Protein AF-A0A937ATF7-F1 (afdb_monomer_lite)

Radius of gyration: 19.91 Å; chains: 1; bounding box: 55×25×38 Å

pLDDT: mean 93.32, std 6.05, range [55.94, 97.88]

Foldseek 3Di:
DDDDDDDDDDDPVDDDPVVVVVDCPPPDDDDPVLVVLQVVLVVVCVVVVHDPVPDDCVSRDDPPHD

Sequence (66 aa):
MSFELPPEQAGAAAWYGPEISKRSDWMVPLAAADVAEVEKAARALVERNVDIAAITARDFPLPTLR

Secondary structure (DSSP, 8-state):
-PPPPPPPP-STT---HHHHTT--TT--PPPHHHHHHHHHHHHHHHHTT--GGG--TTTS--SS--

Structure (mmCIF, N/CA/C/O backbone):
data_AF-A0A937ATF7-F1
#
_entry.id   AF-A0A937ATF7-F1
#
loop_
_atom_site.group_PDB
_atom_site.id
_atom_site.type_symbol
_atom_site.label_atom_id
_atom_site.label_alt_id
_atom_site.label_comp_id
_atom_site.label_asym_id
_atom_site.label_entity_id
_atom_site.label_seq_id
_atom_site.pdbx_PDB_ins_code
_atom_site.Cartn_x
_atom_site.Cartn_y
_atom_site.Cartn_z
_atom_site.occupancy
_atom_site.B_iso_or_equiv
_atom_site.auth_seq_id
_atom_site.auth_comp_id
_atom_site.auth_asym_id
_atom_site.auth_atom_id
_atom_site.pdbx_PDB_model_num
ATOM 1 N N . MET A 1 1 ? 40.654 -14.473 -6.434 1.00 55.94 1 MET A N 1
ATOM 2 C CA . MET A 1 1 ? 39.373 -15.202 -6.484 1.00 55.94 1 MET A CA 1
ATOM 3 C C . MET A 1 1 ? 38.403 -14.342 -7.267 1.00 55.94 1 MET A C 1
ATOM 5 O O . MET A 1 1 ? 38.201 -13.201 -6.877 1.00 55.94 1 MET A O 1
ATOM 9 N N . SER A 1 2 ? 37.906 -14.827 -8.400 1.00 75.81 2 SER A N 1
ATOM 10 C CA . SER A 1 2 ? 36.835 -14.170 -9.152 1.00 75.81 2 SER A CA 1
ATOM 11 C C . SER A 1 2 ? 35.501 -14.524 -8.499 1.00 75.81 2 SER A C 1
ATOM 13 O O . SER A 1 2 ? 35.225 -15.699 -8.272 1.00 75.81 2 SER A O 1
ATOM 15 N N . PHE A 1 3 ? 34.715 -13.509 -8.145 1.00 81.94 3 PHE A N 1
ATOM 16 C CA . PHE A 1 3 ? 33.356 -13.688 -7.643 1.00 81.94 3 PHE A CA 1
ATOM 17 C C . PHE A 1 3 ? 32.416 -13.632 -8.845 1.00 81.94 3 PHE A C 1
ATOM 19 O O . PHE A 1 3 ? 32.414 -12.639 -9.572 1.00 81.94 3 PHE A O 1
ATOM 26 N N . GLU A 1 4 ? 31.677 -14.708 -9.087 1.00 88.75 4 GLU A N 1
ATOM 27 C CA . GLU A 1 4 ? 30.688 -14.750 -10.160 1.00 88.75 4 GLU A CA 1
ATOM 28 C C . GLU A 1 4 ? 29.387 -14.134 -9.642 1.00 88.75 4 GLU A C 1
ATOM 30 O O . GLU A 1 4 ? 28.908 -14.484 -8.560 1.00 88.75 4 GLU A O 1
ATOM 35 N N . LEU A 1 5 ? 28.856 -13.153 -10.371 1.00 90.12 5 LEU A N 1
ATOM 36 C CA . LEU A 1 5 ? 27.599 -12.514 -10.004 1.00 90.12 5 LEU A CA 1
ATOM 37 C C . LEU A 1 5 ? 26.417 -13.396 -10.428 1.00 90.12 5 LEU A C 1
ATOM 39 O O . LEU A 1 5 ? 26.513 -14.106 -11.433 1.00 90.12 5 LEU A O 1
ATOM 43 N N . PRO A 1 6 ? 25.286 -13.330 -9.706 1.00 91.00 6 PRO A N 1
ATOM 44 C CA . PRO A 1 6 ? 24.035 -13.894 -10.186 1.00 91.00 6 PRO A CA 1
ATOM 45 C C . PRO A 1 6 ? 23.650 -13.323 -11.562 1.00 91.00 6 PRO A C 1
ATOM 47 O O . PRO A 1 6 ? 24.060 -12.207 -11.897 1.00 91.00 6 PRO A O 1
ATOM 50 N N . PRO A 1 7 ? 22.830 -14.047 -12.345 1.00 92.69 7 PRO A N 1
ATOM 51 C CA . PRO A 1 7 ? 22.295 -13.538 -13.601 1.00 92.69 7 PRO A CA 1
ATOM 52 C C . PRO A 1 7 ? 21.559 -12.207 -13.423 1.00 92.69 7 PRO A C 1
ATOM 54 O O . PRO A 1 7 ? 20.971 -11.937 -12.374 1.00 92.69 7 PRO A O 1
ATOM 57 N N . GLU A 1 8 ? 21.556 -11.399 -14.479 1.00 93.25 8 GLU A N 1
ATOM 58 C CA . GLU A 1 8 ? 20.825 -10.136 -14.508 1.00 93.25 8 GLU A CA 1
ATOM 59 C C . GLU A 1 8 ? 19.319 -10.347 -14.285 1.00 93.25 8 GLU A C 1
ATOM 61 O O . GLU A 1 8 ? 18.702 -11.270 -14.826 1.00 93.25 8 GLU A O 1
ATOM 66 N N . GLN A 1 9 ? 18.709 -9.464 -13.492 1.00 94.31 9 GLN A N 1
ATOM 67 C CA . GLN A 1 9 ? 17.278 -9.490 -13.229 1.00 94.31 9 GLN A CA 1
ATOM 68 C C . GLN A 1 9 ? 16.529 -8.662 -14.276 1.00 94.31 9 GLN A C 1
ATOM 70 O O . GLN A 1 9 ? 16.709 -7.454 -14.353 1.00 94.31 9 GLN A O 1
ATOM 75 N N . ALA A 1 10 ? 15.639 -9.308 -15.030 1.00 92.69 10 ALA A N 1
ATOM 76 C CA . ALA A 1 10 ? 14.864 -8.671 -16.104 1.00 92.69 10 ALA A CA 1
ATOM 77 C C . ALA A 1 10 ? 13.348 -8.570 -15.818 1.00 92.69 10 ALA A C 1
ATOM 79 O O . ALA A 1 10 ? 12.571 -8.164 -16.679 1.00 92.69 10 ALA A O 1
ATOM 80 N N . GLY A 1 11 ? 12.893 -8.996 -14.633 1.00 92.00 11 GLY A N 1
ATOM 81 C CA . GLY A 1 11 ? 11.472 -8.975 -14.258 1.00 92.00 11 GLY A CA 1
ATOM 82 C C . GLY A 1 11 ? 10.961 -7.579 -13.881 1.00 92.00 11 GLY A C 1
ATOM 83 O O . GLY A 1 11 ? 11.743 -6.655 -13.711 1.00 92.00 11 GLY A O 1
ATOM 84 N N . ALA A 1 12 ? 9.652 -7.439 -13.641 1.00 90.94 12 ALA A N 1
ATOM 85 C CA . ALA A 1 12 ? 9.012 -6.153 -13.305 1.00 90.94 12 ALA A CA 1
ATOM 86 C C . ALA A 1 12 ? 9.606 -5.431 -12.073 1.00 90.94 12 ALA A C 1
ATOM 88 O O . ALA A 1 12 ? 9.459 -4.220 -11.932 1.00 90.94 12 ALA A O 1
ATOM 89 N N . ALA A 1 13 ? 10.280 -6.168 -11.186 1.00 91.31 13 ALA A N 1
ATOM 90 C CA . ALA A 1 13 ? 10.991 -5.612 -10.037 1.00 91.31 13 ALA A CA 1
ATOM 91 C C . ALA A 1 13 ? 12.331 -4.933 -10.399 1.00 91.31 13 ALA A C 1
ATOM 93 O O . ALA A 1 13 ? 12.869 -4.205 -9.571 1.00 91.31 13 ALA A O 1
ATOM 94 N N . ALA A 1 14 ? 12.868 -5.152 -11.603 1.00 94.69 14 ALA A N 1
ATOM 95 C CA . ALA A 1 14 ? 14.041 -4.456 -12.123 1.00 94.69 14 ALA A CA 1
ATOM 96 C C . ALA A 1 14 ? 13.588 -3.251 -12.958 1.00 94.69 14 ALA A C 1
ATOM 98 O O . ALA A 1 14 ? 13.112 -3.399 -14.081 1.00 94.69 14 ALA A O 1
ATOM 99 N N . TRP A 1 15 ? 13.697 -2.055 -12.384 1.00 92.62 15 TRP A N 1
ATOM 100 C CA . TRP A 1 15 ? 13.275 -0.808 -13.018 1.00 92.62 15 TRP A CA 1
ATOM 101 C C . TRP A 1 15 ? 14.300 0.298 -12.792 1.00 92.62 15 TRP A C 1
ATOM 103 O O . TRP A 1 15 ? 15.009 0.322 -11.785 1.00 92.62 15 TRP A O 1
ATOM 113 N N . TYR A 1 16 ? 14.325 1.262 -13.711 1.00 93.69 16 TYR A N 1
ATOM 114 C CA . TYR A 1 16 ? 15.085 2.494 -13.552 1.00 93.69 16 TYR A CA 1
ATOM 115 C C . TYR A 1 16 ? 14.160 3.648 -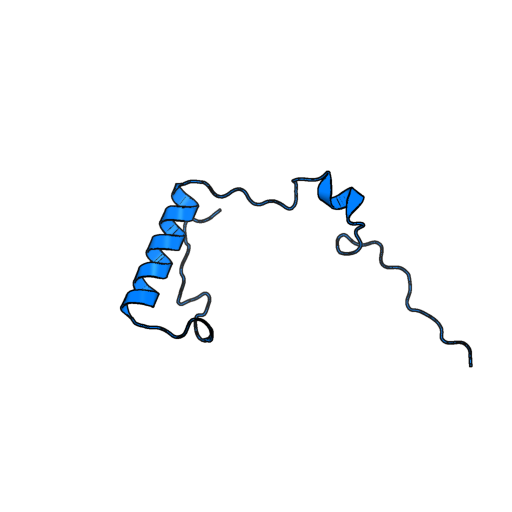13.161 1.00 93.69 16 TYR A C 1
ATOM 117 O O . TYR A 1 16 ? 13.072 3.821 -13.713 1.00 93.69 16 TYR A O 1
ATOM 125 N N . GLY A 1 17 ? 14.603 4.480 -12.213 1.00 94.00 17 GLY A N 1
ATOM 126 C CA . GLY A 1 17 ? 13.839 5.635 -11.718 1.00 94.00 17 GLY A CA 1
ATOM 127 C C . GLY A 1 17 ? 13.269 6.551 -12.820 1.00 94.00 17 GLY A C 1
ATOM 128 O O . GLY A 1 17 ? 12.092 6.904 -12.763 1.00 94.00 17 GLY A O 1
ATOM 129 N N . PRO A 1 18 ? 14.045 6.909 -13.861 1.00 95.81 18 PRO A N 1
ATOM 130 C CA . PRO A 1 18 ? 13.541 7.724 -14.969 1.00 95.81 18 P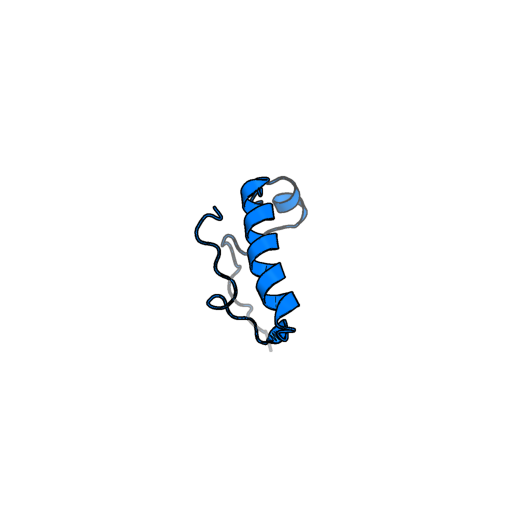RO A CA 1
ATOM 131 C C . PRO A 1 18 ? 12.467 7.054 -15.838 1.00 95.81 18 PRO A C 1
ATOM 133 O O . PRO A 1 18 ? 11.767 7.742 -16.578 1.00 95.81 18 PRO A O 1
ATOM 136 N N . GLU A 1 19 ? 12.368 5.727 -15.812 1.00 93.31 19 GLU A N 1
ATOM 137 C CA . GLU A 1 19 ? 11.362 4.977 -16.567 1.00 93.31 19 GLU A CA 1
ATOM 138 C C . GLU A 1 19 ? 10.079 4.832 -15.756 1.00 93.31 19 GLU A C 1
ATOM 140 O O . GLU A 1 19 ? 8.990 5.055 -16.286 1.00 93.31 19 GLU A O 1
ATOM 145 N N . ILE A 1 20 ? 10.198 4.528 -14.457 1.00 94.19 20 ILE A N 1
ATOM 146 C CA . ILE A 1 20 ? 9.031 4.385 -13.581 1.00 94.19 20 ILE A CA 1
ATOM 147 C C . ILE A 1 20 ? 8.311 5.721 -13.365 1.00 94.19 20 ILE A C 1
ATOM 149 O O . ILE A 1 20 ? 7.085 5.753 -13.306 1.00 94.19 20 ILE A O 1
ATOM 153 N N . SER A 1 21 ? 9.044 6.840 -13.340 1.00 95.25 21 SER A N 1
ATOM 154 C CA . SER A 1 21 ? 8.460 8.177 -13.157 1.00 95.25 21 SER A CA 1
ATOM 155 C C . SER A 1 21 ? 7.564 8.630 -14.314 1.00 95.25 21 SER A C 1
ATOM 157 O O . SER A 1 21 ? 6.735 9.518 -14.137 1.00 95.25 21 SER A O 1
ATOM 159 N N . LYS A 1 22 ? 7.709 8.022 -15.498 1.00 96.25 22 LYS A N 1
ATOM 160 C CA . LYS A 1 22 ? 6.887 8.305 -16.689 1.00 96.25 22 LYS A CA 1
ATOM 161 C C . LYS A 1 22 ? 5.614 7.464 -16.745 1.00 96.25 22 LYS A C 1
ATOM 163 O O . LYS A 1 22 ? 4.809 7.632 -17.657 1.00 96.25 22 LYS A O 1
ATOM 168 N N . ARG A 1 23 ? 5.462 6.525 -15.817 1.00 93.94 23 ARG A N 1
ATOM 169 C CA . ARG A 1 23 ? 4.387 5.543 -15.794 1.00 93.94 23 ARG A CA 1
ATOM 170 C C . ARG A 1 23 ? 3.436 5.821 -14.641 1.00 93.94 23 ARG A C 1
ATOM 172 O O . ARG A 1 23 ? 3.845 6.313 -13.595 1.00 93.94 23 ARG A O 1
ATOM 179 N N . SER A 1 24 ? 2.174 5.468 -14.838 1.00 95.75 24 SER A N 1
ATOM 180 C CA . SER A 1 24 ? 1.107 5.593 -13.843 1.00 95.75 24 SER A CA 1
ATOM 181 C C . SER A 1 24 ? 0.427 4.269 -13.517 1.00 95.75 24 SER A C 1
ATOM 183 O O . SER A 1 24 ? -0.437 4.232 -12.653 1.00 95.75 24 SER A O 1
ATOM 185 N N . ASP A 1 25 ? 0.816 3.179 -14.176 1.00 93.38 25 ASP A N 1
ATOM 186 C CA . ASP A 1 25 ? 0.205 1.857 -14.023 1.00 93.38 25 ASP A CA 1
ATOM 187 C C . ASP A 1 25 ? 0.460 1.216 -12.650 1.00 93.38 25 ASP A C 1
ATOM 189 O O . ASP A 1 25 ? -0.235 0.282 -12.266 1.00 93.38 25 ASP A O 1
ATOM 193 N N . TRP A 1 26 ? 1.425 1.740 -11.894 1.00 91.38 26 TRP A N 1
ATOM 194 C CA . TRP A 1 26 ? 1.683 1.373 -10.502 1.00 91.38 26 TRP A CA 1
ATOM 195 C C . TRP A 1 26 ? 0.896 2.223 -9.491 1.00 91.38 26 TRP A C 1
ATOM 197 O O . TRP A 1 26 ? 0.894 1.906 -8.302 1.00 91.38 26 TRP A O 1
ATOM 207 N N . MET A 1 27 ? 0.251 3.310 -9.928 1.00 94.31 27 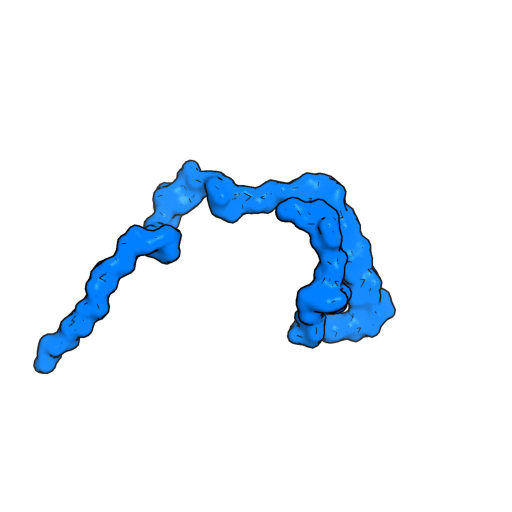MET A N 1
ATOM 208 C CA . MET A 1 27 ? -0.542 4.167 -9.048 1.00 94.31 27 MET A CA 1
ATOM 209 C C . MET A 1 27 ? -1.954 3.604 -8.895 1.00 94.31 27 MET A C 1
ATOM 211 O O . MET A 1 27 ? -2.653 3.385 -9.882 1.00 94.31 27 MET A O 1
ATOM 215 N N . VAL A 1 28 ? -2.398 3.444 -7.649 1.00 93.75 28 VAL A N 1
ATOM 216 C CA . VAL A 1 28 ? -3.782 3.082 -7.319 1.00 93.75 28 VAL A CA 1
ATOM 217 C C . VAL A 1 28 ? -4.515 4.350 -6.869 1.00 93.75 28 VAL A C 1
ATOM 219 O O . VAL A 1 28 ? -4.255 4.840 -5.767 1.00 93.75 28 VAL A O 1
ATOM 222 N N . PRO A 1 29 ? -5.378 4.946 -7.713 1.00 94.56 29 PRO A N 1
ATOM 223 C CA . PRO A 1 29 ? -6.125 6.137 -7.334 1.00 94.56 29 PRO A CA 1
ATOM 224 C C . PRO A 1 29 ? -7.230 5.773 -6.340 1.00 94.56 29 PRO A C 1
ATOM 226 O O . PRO A 1 29 ? -8.042 4.893 -6.610 1.00 94.56 29 PRO A O 1
ATOM 229 N N . LEU A 1 30 ? -7.295 6.497 -5.223 1.00 96.56 30 LEU A N 1
ATOM 230 C CA . LEU A 1 30 ? -8.362 6.344 -4.236 1.00 96.56 30 LEU A CA 1
ATOM 231 C C . LEU A 1 30 ? -9.486 7.343 -4.516 1.00 96.56 30 LEU A C 1
ATOM 233 O O . LEU A 1 30 ? -9.257 8.552 -4.606 1.00 96.56 30 LEU A O 1
ATOM 237 N N . ALA A 1 31 ? -10.711 6.844 -4.639 1.00 96.81 31 ALA A N 1
ATOM 238 C CA . ALA A 1 31 ? -11.903 7.674 -4.678 1.00 96.81 31 ALA A CA 1
ATOM 239 C C . ALA A 1 31 ? -12.239 8.216 -3.278 1.00 96.81 31 ALA A C 1
ATOM 241 O O . ALA A 1 31 ? -11.774 7.724 -2.253 1.00 96.81 31 ALA A O 1
ATOM 242 N N . ALA A 1 32 ? -13.131 9.204 -3.209 1.00 97.88 32 ALA A N 1
ATOM 243 C CA . ALA A 1 32 ? -13.581 9.742 -1.922 1.00 97.88 32 ALA A CA 1
ATOM 244 C C . ALA A 1 32 ? -14.217 8.669 -1.012 1.00 97.88 32 ALA A C 1
ATOM 246 O O . ALA A 1 32 ? -14.077 8.735 0.206 1.00 97.88 32 ALA A O 1
ATOM 247 N N . ALA A 1 33 ? -14.889 7.671 -1.598 1.00 97.31 33 ALA A N 1
ATOM 248 C CA . ALA A 1 33 ? -15.471 6.554 -0.854 1.00 97.31 33 ALA A CA 1
ATOM 249 C C . ALA A 1 33 ? -14.399 5.646 -0.229 1.00 97.31 33 ALA A C 1
ATOM 251 O O . ALA A 1 33 ? -14.545 5.249 0.923 1.00 97.31 33 ALA A O 1
ATOM 252 N N . ASP A 1 34 ? -13.314 5.393 -0.964 1.00 97.62 34 ASP A N 1
ATOM 253 C CA . ASP A 1 34 ? -12.169 4.599 -0.514 1.00 97.62 34 ASP A CA 1
ATOM 254 C C . ASP A 1 34 ? -11.511 5.253 0.709 1.00 97.62 34 ASP A C 1
ATOM 256 O O . ASP A 1 34 ? -11.293 4.619 1.741 1.00 97.62 34 ASP A O 1
ATOM 260 N N . VAL A 1 35 ? -11.278 6.568 0.634 1.00 97.69 35 VAL A N 1
ATOM 261 C CA . VAL A 1 35 ? -10.726 7.349 1.752 1.00 97.69 35 VAL A CA 1
ATOM 262 C C . VAL A 1 35 ? -11.672 7.336 2.957 1.00 97.69 35 VAL A C 1
ATOM 264 O O . VAL A 1 35 ? -11.234 7.086 4.079 1.00 97.69 35 VAL A O 1
ATOM 267 N N . ALA A 1 36 ? -12.974 7.548 2.740 1.00 97.81 36 ALA A N 1
ATOM 268 C CA . ALA A 1 36 ? -13.963 7.548 3.817 1.00 97.81 36 ALA A CA 1
ATOM 269 C C . ALA A 1 36 ? -14.062 6.188 4.534 1.00 97.81 36 ALA A C 1
ATOM 271 O O . ALA A 1 36 ? -14.276 6.137 5.748 1.00 97.81 36 ALA A O 1
ATOM 272 N N . GLU A 1 37 ? -13.897 5.082 3.806 1.00 97.69 37 GLU A N 1
ATOM 273 C CA . GLU A 1 37 ? -13.856 3.742 4.392 1.00 97.69 37 GLU A CA 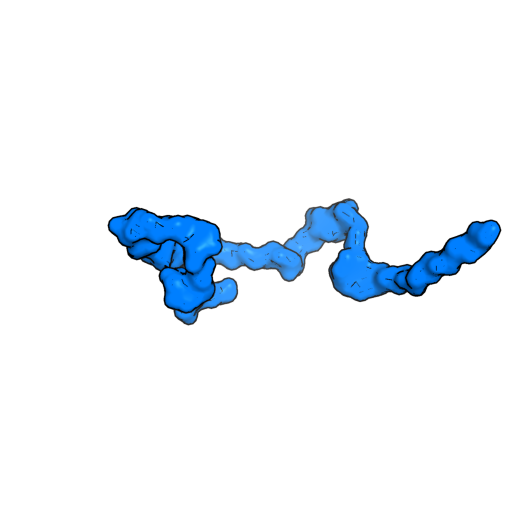1
ATOM 274 C C . GLU A 1 37 ? -12.620 3.553 5.282 1.00 97.69 37 GLU A C 1
ATOM 276 O O . GLU A 1 37 ? -12.757 3.125 6.432 1.00 97.69 37 GLU A O 1
ATOM 281 N N . VAL A 1 38 ? -11.438 3.949 4.795 1.00 96.62 38 VAL A N 1
ATOM 282 C CA . VAL A 1 38 ? -10.179 3.903 5.559 1.00 96.62 38 VAL A CA 1
ATOM 283 C C . VAL A 1 38 ? -10.282 4.733 6.839 1.00 96.62 38 VAL A C 1
ATOM 285 O O . VAL A 1 38 ? -9.929 4.254 7.918 1.00 96.62 38 VAL A O 1
ATOM 288 N N . GLU A 1 39 ? -10.820 5.952 6.763 1.00 97.38 39 GLU A N 1
ATOM 289 C CA . GLU A 1 39 ? -11.016 6.808 7.939 1.00 97.38 39 GLU A CA 1
ATOM 290 C C . GLU A 1 39 ? -11.959 6.177 8.968 1.00 97.38 39 GLU A C 1
ATOM 292 O O . GLU A 1 39 ? -11.707 6.239 10.176 1.00 97.38 39 GLU A O 1
ATOM 297 N N . LYS A 1 40 ? -13.048 5.551 8.507 1.00 96.38 40 LYS A N 1
ATOM 298 C CA . LYS A 1 40 ? -14.006 4.872 9.383 1.00 96.38 40 LYS A CA 1
ATOM 299 C C . LYS A 1 40 ? -13.364 3.680 10.096 1.00 96.38 40 LYS A C 1
ATOM 301 O O . LYS A 1 40 ? -13.554 3.539 11.305 1.00 96.38 40 LYS A O 1
ATOM 306 N N . ALA A 1 41 ? -12.614 2.845 9.374 1.00 95.94 41 ALA A N 1
ATOM 307 C CA . ALA A 1 41 ? -11.902 1.706 9.952 1.00 95.94 41 ALA A CA 1
ATOM 308 C C . ALA A 1 41 ? -10.837 2.164 10.967 1.00 95.94 41 ALA A C 1
ATOM 310 O O . ALA A 1 41 ? -10.757 1.623 12.070 1.00 95.94 41 ALA A O 1
ATOM 311 N N . ALA A 1 42 ? -10.089 3.226 10.647 1.00 96.19 42 ALA A N 1
ATOM 312 C CA . ALA A 1 42 ? -9.080 3.797 11.535 1.00 96.19 42 ALA A CA 1
ATOM 313 C C . ALA A 1 42 ? -9.677 4.374 12.822 1.00 96.19 42 ALA A C 1
ATOM 315 O O . ALA A 1 42 ? -9.146 4.129 13.906 1.00 96.19 42 ALA A O 1
ATOM 316 N N . ARG A 1 43 ? -10.801 5.097 12.730 1.00 96.31 43 ARG A N 1
ATOM 317 C CA . ARG A 1 43 ? -11.449 5.718 13.893 1.00 96.31 43 ARG A CA 1
ATOM 318 C C . ARG A 1 43 ? -11.774 4.697 14.984 1.00 96.31 43 ARG A C 1
ATOM 320 O O . ARG A 1 43 ? -11.462 4.945 16.144 1.00 96.31 43 ARG A O 1
ATOM 327 N N . ALA A 1 44 ? -12.297 3.529 14.612 1.00 91.62 44 ALA A N 1
ATOM 328 C CA . ALA A 1 44 ? -12.612 2.462 15.563 1.00 91.62 44 ALA A CA 1
ATOM 329 C C . ALA A 1 44 ? -11.375 1.936 16.321 1.00 91.62 44 ALA A C 1
ATOM 331 O O . ALA A 1 44 ? -11.480 1.525 17.477 1.00 91.62 44 ALA A O 1
ATOM 332 N N . LEU A 1 45 ? -10.195 1.939 15.692 1.00 95.31 45 LEU A N 1
ATOM 333 C CA . LEU A 1 45 ? -8.944 1.509 16.326 1.00 95.31 45 LEU A CA 1
ATOM 334 C C . LEU A 1 45 ? -8.351 2.590 17.229 1.00 95.31 45 LEU A C 1
ATOM 336 O O . LEU A 1 45 ? -7.874 2.276 18.320 1.00 95.31 45 LEU A O 1
ATOM 340 N N . VAL A 1 46 ? -8.443 3.853 16.808 1.00 95.19 46 VAL A N 1
ATOM 341 C CA . VAL A 1 46 ? -8.029 5.012 17.612 1.00 95.19 46 VAL A CA 1
ATOM 342 C C . VAL A 1 46 ? -8.876 5.126 18.878 1.00 95.19 46 VAL A C 1
ATOM 344 O O . VAL A 1 46 ? -8.328 5.282 19.964 1.00 95.19 46 VAL A O 1
ATOM 347 N N . GLU A 1 47 ? -10.200 4.981 18.771 1.00 95.56 47 GLU A N 1
ATOM 348 C CA . GLU A 1 47 ? -11.119 5.009 19.921 1.00 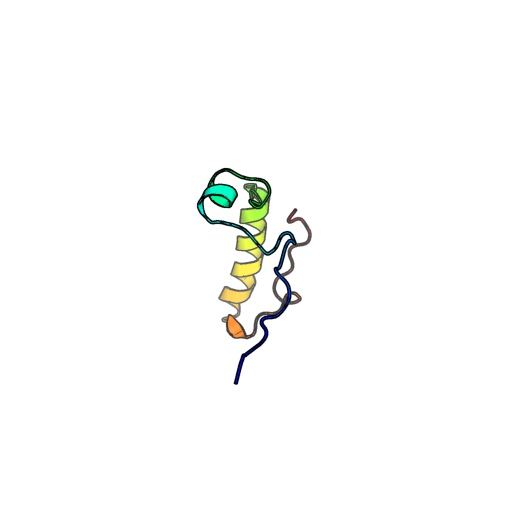95.56 47 GLU A CA 1
ATOM 349 C C . GLU A 1 47 ? -10.804 3.913 20.949 1.00 95.56 47 GLU A C 1
ATOM 351 O O . GLU A 1 47 ? -10.981 4.101 22.151 1.00 95.56 47 GLU A O 1
ATOM 356 N N . ARG A 1 48 ? -10.290 2.773 20.482 1.00 93.38 48 ARG A N 1
ATOM 357 C CA . ARG A 1 48 ? -9.849 1.650 21.317 1.00 93.38 48 ARG A CA 1
ATOM 358 C C . ARG A 1 48 ? -8.399 1.777 21.799 1.00 93.38 48 ARG A C 1
ATOM 360 O O . ARG A 1 48 ? -7.937 0.889 22.511 1.00 93.38 48 ARG A O 1
ATOM 367 N N . ASN A 1 49 ? -7.695 2.845 21.413 1.00 94.81 49 ASN A N 1
ATOM 368 C CA . ASN A 1 49 ? -6.277 3.087 21.681 1.00 94.81 49 ASN A CA 1
ATOM 369 C C . ASN A 1 49 ? -5.389 1.870 21.352 1.00 94.81 49 ASN A C 1
ATOM 371 O O . ASN A 1 49 ? -4.522 1.480 22.136 1.00 94.81 49 ASN A O 1
ATOM 375 N N . VAL A 1 50 ? -5.665 1.223 20.215 1.00 94.88 50 VAL A N 1
ATOM 376 C CA . VAL A 1 50 ? -4.918 0.044 19.758 1.00 94.88 50 VAL A CA 1
ATOM 377 C C . VAL A 1 50 ? -3.514 0.464 19.331 1.00 94.88 50 VAL A C 1
ATOM 379 O O . VAL A 1 50 ? -3.348 1.457 18.625 1.00 94.88 50 VAL A O 1
ATOM 382 N N . ASP A 1 51 ? -2.507 -0.316 19.724 1.00 95.44 51 ASP A N 1
ATOM 383 C CA . ASP A 1 51 ? -1.145 -0.152 19.218 1.00 95.44 51 ASP A CA 1
ATOM 384 C C . ASP A 1 51 ? -1.116 -0.392 17.704 1.00 95.44 51 ASP A C 1
ATOM 386 O O . ASP A 1 51 ? -1.449 -1.482 17.232 1.00 95.44 51 ASP A O 1
ATOM 390 N N . ILE A 1 52 ? -0.690 0.621 16.947 1.00 93.88 52 ILE A N 1
ATOM 391 C CA . ILE A 1 52 ? -0.627 0.575 15.486 1.00 93.88 52 ILE A CA 1
ATOM 392 C C . ILE A 1 52 ? 0.238 -0.583 14.974 1.00 93.88 52 ILE A C 1
ATOM 394 O O . ILE A 1 52 ? -0.083 -1.171 13.944 1.00 93.88 52 ILE A O 1
ATOM 398 N N . ALA A 1 53 ? 1.291 -0.957 15.710 1.00 95.88 53 ALA A N 1
ATOM 399 C CA . ALA A 1 53 ? 2.176 -2.057 15.337 1.00 95.88 53 ALA A CA 1
ATOM 400 C C . ALA A 1 53 ? 1.530 -3.442 15.525 1.00 95.88 53 ALA A C 1
ATOM 402 O O . ALA A 1 53 ? 1.993 -4.419 14.938 1.00 95.88 53 ALA A O 1
ATOM 403 N N . ALA A 1 54 ? 0.463 -3.530 16.326 1.00 95.62 54 ALA A N 1
ATOM 404 C CA . ALA A 1 54 ? -0.275 -4.763 16.587 1.00 95.62 54 ALA A CA 1
ATOM 405 C C . ALA A 1 54 ? -1.496 -4.950 15.668 1.00 95.62 54 ALA A C 1
ATOM 407 O O . ALA A 1 54 ? -2.114 -6.015 15.694 1.00 95.62 54 ALA A O 1
ATOM 408 N N . ILE A 1 55 ? -1.860 -3.940 14.868 1.00 95.88 55 ILE A N 1
ATOM 409 C CA . ILE A 1 55 ? -3.001 -4.005 13.946 1.00 95.88 55 ILE A CA 1
ATOM 410 C C . ILE A 1 55 ? -2.731 -5.051 12.863 1.00 95.88 55 ILE A C 1
ATOM 412 O O . ILE A 1 55 ? -1.718 -5.005 12.165 1.00 95.88 55 ILE A O 1
ATOM 416 N N . THR A 1 56 ? -3.682 -5.961 12.667 1.00 95.81 56 THR A N 1
ATOM 417 C CA . THR A 1 56 ? -3.676 -6.907 11.549 1.00 95.81 56 THR A CA 1
ATOM 418 C C . THR A 1 56 ? -4.748 -6.552 10.520 1.00 95.81 56 THR A C 1
ATOM 420 O O . THR A 1 56 ? -5.675 -5.790 10.792 1.00 95.81 56 THR A O 1
ATOM 423 N N . ALA A 1 57 ? -4.695 -7.177 9.340 1.00 94.81 57 ALA A N 1
ATOM 424 C CA . ALA A 1 57 ? -5.738 -7.021 8.321 1.00 94.81 57 ALA A CA 1
ATOM 425 C C . ALA A 1 57 ? -7.150 -7.383 8.831 1.00 94.81 57 ALA A C 1
ATOM 427 O O . ALA A 1 57 ? -8.141 -6.869 8.324 1.00 94.81 57 ALA A O 1
ATOM 428 N N . ARG A 1 58 ? -7.260 -8.251 9.849 1.00 94.69 58 ARG A N 1
ATOM 429 C CA . ARG A 1 58 ? -8.552 -8.611 10.458 1.00 94.69 58 ARG A CA 1
ATOM 430 C C . ARG A 1 58 ? -9.122 -7.493 11.331 1.00 94.69 58 ARG A C 1
ATOM 432 O O . ARG A 1 58 ? -10.336 -7.418 11.485 1.00 94.69 58 ARG A O 1
ATOM 439 N N . ASP A 1 59 ? -8.261 -6.642 11.880 1.00 95.31 59 ASP A N 1
ATOM 440 C CA . ASP A 1 59 ? -8.642 -5.512 12.729 1.00 95.31 59 ASP A CA 1
ATOM 441 C C . ASP A 1 59 ? -9.006 -4.265 11.908 1.00 95.31 59 ASP A C 1
ATOM 443 O O . ASP A 1 59 ? -9.655 -3.358 12.425 1.00 95.31 59 ASP A O 1
ATOM 447 N N . PHE A 1 60 ? -8.617 -4.231 10.627 1.00 96.06 60 PHE A N 1
ATOM 448 C CA . PHE A 1 60 ? -8.826 -3.114 9.702 1.00 96.06 60 PHE A CA 1
ATOM 449 C C . PHE A 1 60 ? -9.601 -3.554 8.442 1.00 96.06 60 PHE A C 1
ATOM 451 O O . PHE A 1 60 ? -9.035 -3.615 7.348 1.00 96.06 60 PHE A O 1
ATOM 458 N N . PRO A 1 61 ? -10.887 -3.927 8.569 1.00 94.75 61 PRO A N 1
ATOM 459 C CA . PRO A 1 61 ? -11.666 -4.423 7.440 1.00 94.75 61 PRO A CA 1
ATOM 460 C C . PRO A 1 61 ? -11.994 -3.308 6.436 1.00 94.75 61 PRO A C 1
ATOM 462 O O . PRO A 1 61 ? -12.525 -2.265 6.816 1.00 94.75 61 PRO A O 1
ATOM 465 N N . LEU A 1 62 ? -11.739 -3.580 5.153 1.00 95.94 62 LEU A N 1
ATOM 466 C CA . LEU A 1 62 ? -12.001 -2.689 4.014 1.00 95.94 62 LEU A CA 1
ATOM 467 C C . LEU A 1 62 ? -12.783 -3.435 2.909 1.00 95.94 62 LEU A C 1
ATOM 469 O O . LEU A 1 62 ? -12.218 -3.753 1.864 1.00 95.94 62 LEU A O 1
ATOM 473 N N . PRO A 1 63 ? -14.044 -3.841 3.152 1.00 94.88 6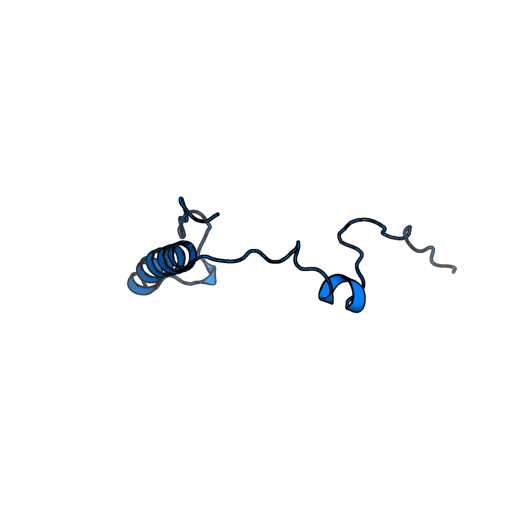3 PRO A N 1
ATOM 474 C CA . PRO A 1 63 ? -14.823 -4.656 2.217 1.00 94.88 63 PRO A CA 1
ATOM 475 C C . PRO A 1 63 ? -15.143 -3.994 0.871 1.00 94.88 63 PRO A C 1
ATOM 477 O O . PRO A 1 63 ? -15.503 -4.717 -0.060 1.00 94.88 63 PRO A O 1
ATOM 480 N N . THR A 1 64 ? -15.099 -2.661 0.768 1.00 93.94 64 THR A N 1
ATOM 481 C CA . THR A 1 64 ? -15.501 -1.951 -0.461 1.00 93.94 64 THR A CA 1
ATOM 482 C C . THR A 1 64 ? -14.359 -1.284 -1.215 1.00 93.94 64 THR A C 1
ATOM 484 O O . THR A 1 64 ? -14.562 -0.902 -2.371 1.00 93.94 64 THR A O 1
ATOM 487 N N . LEU A 1 65 ? -13.182 -1.197 -0.593 1.00 91.25 65 LEU A N 1
ATOM 488 C CA . LEU A 1 65 ? -11.976 -0.622 -1.171 1.00 91.25 65 LEU A CA 1
ATOM 489 C C . LEU A 1 65 ? -11.566 -1.409 -2.421 1.00 91.25 65 LEU A C 1
ATOM 491 O O . LEU A 1 65 ? -11.517 -2.641 -2.398 1.00 91.25 65 LEU A O 1
ATOM 495 N N . ARG A 1 66 ? -11.312 -0.684 -3.512 1.00 78.56 66 ARG A N 1
ATOM 496 C CA . ARG A 1 66 ? -10.984 -1.248 -4.829 1.00 78.56 66 ARG A CA 1
ATOM 497 C C . ARG A 1 66 ? -9.493 -1.441 -5.058 1.00 78.56 66 ARG A C 1
ATOM 499 O O . ARG A 1 66 ? -8.701 -0.627 -4.536 1.00 78.56 66 ARG A O 1
#